Protein AF-A0A7R7AHN6-F1 (afdb_monomer_lite)

Secondary structure (DSSP, 8-state):
-HHHHHHHHHHHHHHHHHHHHHHHHH-GGGHHHHHHHHHHHHHHHHHHHHH------HHHHHHHHHHHHHHHHHHHHHHHHHHHH--

InterPro domains:
  IPR007572 Uncharacterised protein family Ycf20 [PF04483] (32-87)
  IPR007572 Uncharacterised protein family Ycf20 [PTHR33787] (5-87)

Sequence (87 aa):
MTIFIRITSLLSGYFLAVTLASVLTRNEQWILLIISSLVAFLESTGNIYYSSNLDTSMKRVKIFLSLNYLKIGVLYGLFMDAFKLGS

Structure (mmCIF, N/CA/C/O backbone):
data_AF-A0A7R7AHN6-F1
#
_entry.id   AF-A0A7R7AHN6-F1
#
loop_
_atom_site.group_PDB
_atom_site.id
_atom_site.type_symbol
_atom_site.label_atom_id
_atom_site.label_alt_id
_atom_site.label_comp_id
_atom_site.label_asym_id
_atom_site.label_entity_id
_atom_site.label_seq_id
_atom_site.pdbx_PDB_ins_code
_atom_site.Cartn_x
_atom_site.Cartn_y
_atom_site.Cartn_z
_atom_site.occupancy
_atom_site.B_iso_or_equiv
_atom_site.auth_seq_id
_atom_site.auth_comp_id
_atom_site.auth_asym_id
_atom_site.auth_atom_id
_atom_site.pdbx_PDB_model_num
ATOM 1 N N . MET A 1 1 ? -0.631 2.689 21.288 1.00 64.00 1 MET A N 1
ATOM 2 C CA . MET A 1 1 ? -0.434 1.404 20.571 1.00 64.00 1 MET A CA 1
ATOM 3 C C . MET A 1 1 ? -1.080 1.388 19.179 1.00 64.00 1 MET A C 1
ATOM 5 O O . MET A 1 1 ? -0.416 1.027 18.219 1.00 64.00 1 MET A O 1
ATOM 9 N N . THR A 1 2 ? -2.328 1.844 19.011 1.00 79.38 2 THR A N 1
ATOM 10 C CA . THR A 1 2 ? -3.011 1.912 17.697 1.00 79.38 2 THR A CA 1
ATOM 11 C C . THR A 1 2 ? -2.392 2.901 16.705 1.00 79.38 2 THR A C 1
ATOM 13 O O . THR A 1 2 ? -2.346 2.594 15.520 1.00 79.38 2 THR A O 1
ATOM 16 N N . ILE A 1 3 ? -1.884 4.056 17.159 1.00 85.56 3 ILE A N 1
ATOM 17 C CA . ILE A 1 3 ? -1.226 5.032 16.268 1.00 85.56 3 ILE A CA 1
ATOM 18 C C . ILE A 1 3 ? 0.063 4.464 15.657 1.00 85.56 3 ILE A C 1
ATOM 20 O O . ILE A 1 3 ? 0.316 4.638 14.471 1.00 85.56 3 ILE A O 1
ATOM 24 N N . PHE A 1 4 ? 0.819 3.698 16.448 1.00 91.25 4 PHE A N 1
ATOM 25 C CA . PHE A 1 4 ? 2.057 3.056 16.019 1.00 91.25 4 PHE A CA 1
ATOM 26 C C . PHE A 1 4 ? 1.799 2.046 14.896 1.00 91.25 4 PHE A C 1
ATOM 28 O O . PHE A 1 4 ? 2.482 2.080 13.879 1.00 91.25 4 PHE A O 1
ATOM 35 N N . ILE A 1 5 ? 0.750 1.220 15.018 1.00 87.94 5 ILE A N 1
ATOM 36 C CA . ILE A 1 5 ? 0.323 0.296 13.951 1.00 87.94 5 ILE A CA 1
ATOM 37 C C . ILE A 1 5 ? -0.015 1.045 12.654 1.00 87.94 5 ILE A C 1
ATOM 39 O O . ILE A 1 5 ? 0.328 0.588 11.568 1.00 87.94 5 ILE A O 1
ATOM 43 N N . ARG A 1 6 ? -0.679 2.204 12.746 1.00 90.00 6 ARG A N 1
ATOM 44 C CA . ARG A 1 6 ? -1.080 2.984 11.565 1.00 90.00 6 ARG A CA 1
ATOM 45 C C . ARG A 1 6 ? 0.131 3.591 10.865 1.00 90.00 6 ARG A C 1
ATOM 47 O O . ARG A 1 6 ? 0.256 3.466 9.653 1.00 90.00 6 ARG A O 1
ATOM 54 N N . ILE A 1 7 ? 1.031 4.196 11.639 1.00 92.12 7 ILE A N 1
ATOM 55 C CA . ILE A 1 7 ? 2.262 4.811 11.134 1.00 92.12 7 ILE A CA 1
ATOM 56 C C . ILE A 1 7 ? 3.172 3.745 10.516 1.00 92.12 7 ILE A C 1
ATOM 58 O O . ILE A 1 7 ? 3.621 3.912 9.390 1.00 92.12 7 ILE A O 1
ATOM 62 N N . THR A 1 8 ? 3.384 2.613 11.190 1.00 92.81 8 THR A N 1
ATOM 63 C CA . THR A 1 8 ? 4.184 1.503 10.641 1.00 92.81 8 THR A CA 1
ATOM 64 C C . THR A 1 8 ? 3.572 0.908 9.371 1.00 92.81 8 THR A C 1
ATOM 66 O O . THR A 1 8 ? 4.306 0.666 8.417 1.00 92.81 8 THR A O 1
ATOM 69 N N . SER A 1 9 ? 2.243 0.757 9.302 1.00 91.31 9 SER A N 1
ATOM 70 C CA . SER A 1 9 ? 1.552 0.328 8.071 1.00 91.31 9 SER A CA 1
ATOM 71 C C . SER A 1 9 ? 1.776 1.318 6.923 1.00 91.31 9 SER A C 1
ATOM 73 O O . SER A 1 9 ? 2.052 0.90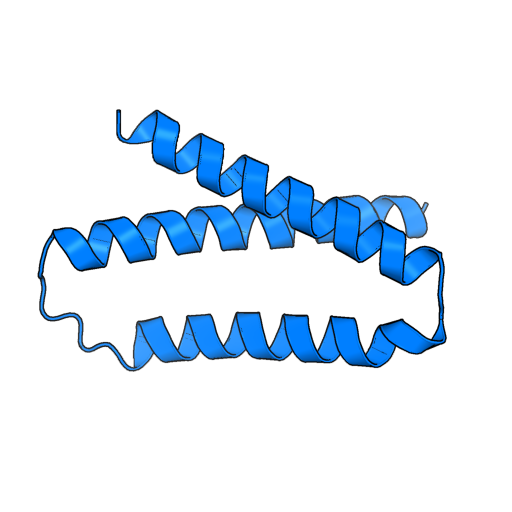7 5.799 1.00 91.31 9 SER A O 1
ATOM 75 N N . LEU A 1 10 ? 1.701 2.622 7.210 1.00 93.69 10 LEU A N 1
ATOM 76 C CA . LEU A 1 10 ? 1.915 3.680 6.223 1.00 93.69 10 LEU A CA 1
ATOM 77 C C . LEU A 1 10 ? 3.361 3.702 5.717 1.00 93.69 10 LEU A C 1
ATOM 79 O O . LEU A 1 10 ? 3.576 3.694 4.506 1.00 93.69 10 LEU A O 1
ATOM 83 N N . LEU A 1 11 ? 4.351 3.689 6.618 1.00 94.44 11 LEU A N 1
ATOM 84 C CA . LEU A 1 11 ? 5.767 3.670 6.232 1.00 94.44 11 LEU A CA 1
ATOM 85 C C . LEU A 1 11 ? 6.123 2.400 5.455 1.00 94.44 11 LEU A C 1
ATOM 87 O O . LEU A 1 11 ? 6.877 2.471 4.489 1.00 94.44 11 LEU A O 1
ATOM 91 N N . SER A 1 12 ? 5.561 1.252 5.840 1.00 93.19 12 SER A N 1
ATOM 92 C CA . SER A 1 12 ? 5.737 0.002 5.101 1.00 93.19 12 SER A CA 1
ATOM 93 C C . SER A 1 12 ? 5.181 0.106 3.677 1.00 93.19 12 SER A C 1
ATOM 95 O O . SER A 1 12 ? 5.867 -0.277 2.731 1.00 93.19 12 SER A O 1
ATOM 97 N N . GLY A 1 13 ? 3.992 0.694 3.504 1.00 93.31 13 GLY A N 1
ATOM 98 C CA . GLY A 1 13 ? 3.425 0.959 2.180 1.00 93.31 13 GLY A CA 1
ATOM 99 C C . GLY A 1 13 ? 4.294 1.895 1.335 1.00 93.31 13 GLY A C 1
ATOM 100 O O . GLY A 1 13 ? 4.549 1.615 0.166 1.00 93.31 13 GLY A O 1
ATOM 101 N N . TYR A 1 14 ? 4.811 2.972 1.932 1.00 94.25 14 TYR A N 1
ATOM 102 C CA . TYR A 1 14 ? 5.723 3.893 1.248 1.00 94.25 14 TYR A CA 1
ATOM 103 C C . TYR A 1 14 ? 7.025 3.204 0.813 1.00 94.25 14 TYR A C 1
ATOM 105 O O . TYR A 1 14 ? 7.467 3.373 -0.321 1.00 94.25 14 TYR A O 1
ATOM 113 N N . PHE A 1 15 ? 7.614 2.380 1.681 1.00 94.56 15 PHE A N 1
ATOM 114 C CA . PHE A 1 15 ? 8.811 1.608 1.351 1.00 94.56 15 PHE A CA 1
ATOM 115 C C . PHE A 1 15 ? 8.573 0.676 0.155 1.00 94.56 15 PHE A C 1
ATOM 117 O O . PHE A 1 15 ? 9.370 0.671 -0.782 1.00 94.56 15 PHE A O 1
ATOM 124 N N . LEU A 1 16 ? 7.445 -0.046 0.137 1.00 92.69 16 LEU A N 1
ATOM 125 C CA . LEU A 1 16 ? 7.066 -0.892 -0.998 1.00 92.69 16 LEU A CA 1
ATOM 126 C C . LEU A 1 16 ? 6.976 -0.085 -2.297 1.00 92.69 16 LEU A C 1
ATOM 128 O O . LEU A 1 16 ? 7.560 -0.490 -3.298 1.00 92.69 16 LEU A O 1
ATOM 132 N N . ALA A 1 17 ? 6.324 1.079 -2.279 1.00 92.31 17 ALA A N 1
ATOM 133 C CA . ALA A 1 17 ? 6.235 1.939 -3.456 1.00 92.31 17 ALA A CA 1
ATOM 134 C C . ALA A 1 17 ? 7.607 2.362 -3.996 1.00 92.31 17 ALA A C 1
ATOM 136 O O . ALA A 1 17 ? 7.846 2.241 -5.193 1.00 92.31 17 ALA A O 1
ATOM 137 N N . VAL A 1 18 ? 8.527 2.784 -3.124 1.00 91.88 18 VAL A N 1
ATOM 138 C CA . VAL A 1 18 ? 9.889 3.175 -3.528 1.00 91.88 18 VAL A CA 1
ATOM 139 C C . VAL A 1 18 ? 10.655 1.992 -4.129 1.00 91.88 18 VAL A C 1
ATOM 141 O O . VAL A 1 18 ? 11.355 2.148 -5.132 1.00 91.88 18 VAL A O 1
ATOM 144 N N . THR A 1 19 ? 10.508 0.790 -3.563 1.00 90.62 19 THR A N 1
ATOM 145 C CA . THR A 1 19 ? 11.141 -0.412 -4.130 1.00 90.62 19 THR A CA 1
ATOM 146 C C . THR A 1 19 ? 10.547 -0.798 -5.484 1.00 90.62 19 THR A C 1
ATOM 148 O O . THR A 1 19 ? 11.303 -1.096 -6.404 1.00 90.62 19 THR A O 1
ATOM 151 N N . LEU A 1 20 ? 9.220 -0.729 -5.646 1.00 89.44 20 LEU A N 1
ATOM 152 C CA . LEU A 1 20 ? 8.546 -1.006 -6.918 1.00 89.44 20 LEU A CA 1
ATOM 153 C C . LEU A 1 20 ? 8.970 -0.009 -7.996 1.00 89.44 20 LEU A C 1
ATOM 155 O O . LEU A 1 20 ? 9.345 -0.424 -9.088 1.00 89.44 20 LEU A O 1
ATOM 159 N N . ALA A 1 21 ? 8.991 1.282 -7.668 1.00 87.75 21 ALA A N 1
ATOM 160 C CA . ALA A 1 21 ? 9.505 2.335 -8.536 1.00 87.75 21 ALA A CA 1
ATOM 161 C C . ALA A 1 21 ? 10.957 2.077 -8.970 1.00 87.75 21 ALA A C 1
ATOM 163 O O . ALA A 1 21 ? 11.284 2.153 -10.150 1.00 87.75 21 ALA A O 1
ATOM 164 N N . SER A 1 22 ? 11.818 1.667 -8.036 1.00 87.75 22 SER A N 1
ATOM 165 C CA . SER A 1 22 ? 13.215 1.335 -8.346 1.00 87.75 22 SER A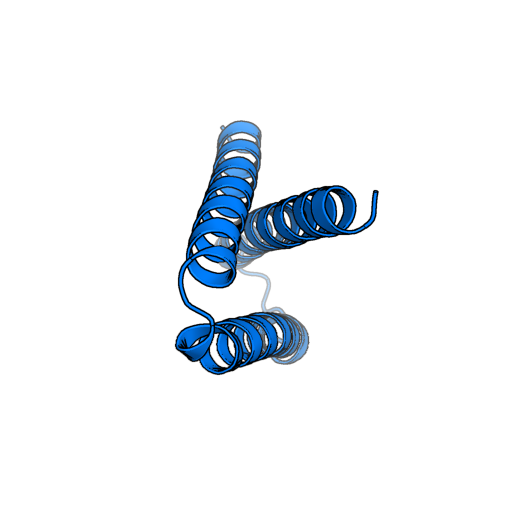 CA 1
ATOM 166 C C . SER A 1 22 ? 13.340 0.146 -9.308 1.00 87.75 22 SER A C 1
ATOM 168 O O . SER A 1 22 ? 14.235 0.127 -10.151 1.00 87.75 22 SER A O 1
ATOM 170 N N . VAL A 1 23 ? 12.453 -0.851 -9.205 1.00 86.75 23 VAL A N 1
ATOM 171 C CA . VAL A 1 23 ? 12.423 -1.999 -10.127 1.00 86.75 23 VAL A CA 1
ATOM 172 C C . VAL A 1 23 ? 11.894 -1.589 -11.504 1.00 86.75 23 VAL A C 1
ATOM 174 O O . VAL A 1 23 ? 12.476 -2.001 -12.508 1.00 86.75 23 VAL A O 1
ATOM 177 N N . LEU A 1 24 ? 10.850 -0.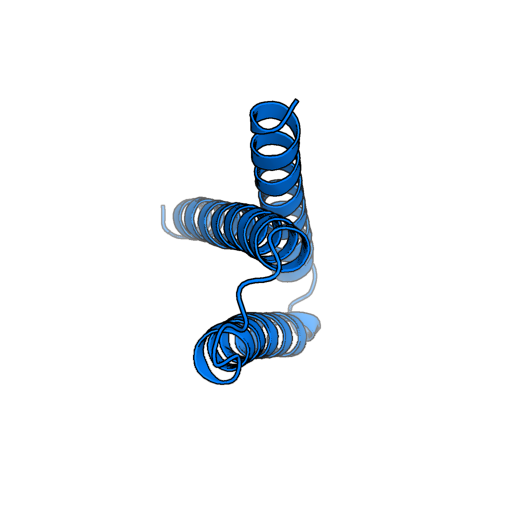753 -11.555 1.00 85.44 24 LEU A N 1
ATOM 178 C CA . LEU A 1 24 ? 10.280 -0.209 -12.794 1.00 85.44 24 LEU A CA 1
ATOM 179 C C . LEU A 1 24 ? 11.326 0.559 -13.609 1.00 85.44 24 LEU A C 1
ATOM 181 O O . LEU A 1 24 ? 11.478 0.309 -14.800 1.00 85.44 24 LEU A O 1
ATOM 185 N N . THR A 1 25 ? 12.083 1.440 -12.953 1.00 80.50 25 THR A N 1
ATOM 186 C CA . THR A 1 25 ? 13.110 2.269 -13.601 1.00 80.50 25 THR A CA 1
ATOM 187 C C . THR A 1 25 ? 14.319 1.455 -14.065 1.00 80.50 25 THR A C 1
ATOM 189 O O . THR A 1 25 ? 15.008 1.848 -15.002 1.00 80.50 25 THR A O 1
ATOM 192 N N . ARG A 1 26 ? 14.605 0.315 -13.423 1.00 79.19 26 ARG A N 1
ATOM 193 C CA . ARG A 1 26 ? 15.792 -0.493 -13.733 1.00 79.19 26 ARG A CA 1
ATOM 194 C C . ARG A 1 26 ? 15.581 -1.463 -14.894 1.00 79.19 26 ARG A C 1
ATOM 196 O O . ARG A 1 26 ? 16.531 -1.703 -15.631 1.00 79.19 26 ARG A O 1
ATOM 203 N N . ASN A 1 27 ? 14.382 -2.032 -15.047 1.00 80.62 27 ASN A N 1
ATOM 204 C CA . ASN A 1 27 ? 14.122 -3.068 -16.045 1.00 80.62 27 ASN A CA 1
ATOM 205 C C . ASN A 1 27 ? 12.776 -2.853 -16.765 1.00 80.62 27 ASN A C 1
ATOM 207 O O . ASN A 1 27 ? 11.721 -3.221 -16.241 1.00 80.62 27 ASN A O 1
ATOM 211 N N . GLU A 1 28 ? 12.817 -2.383 -18.015 1.00 74.12 28 GLU A N 1
ATOM 212 C CA . GLU A 1 28 ? 11.614 -2.089 -18.818 1.00 74.12 28 GLU A CA 1
ATOM 213 C C . GLU A 1 28 ? 10.674 -3.296 -19.015 1.00 74.12 28 GLU A C 1
ATOM 215 O O . GLU A 1 28 ? 9.457 -3.144 -19.105 1.00 74.12 28 GLU A O 1
ATOM 220 N N . GLN A 1 29 ? 11.205 -4.523 -19.006 1.00 84.19 29 GLN A N 1
ATOM 221 C CA . GLN A 1 29 ? 10.421 -5.749 -19.220 1.00 84.19 29 GLN A CA 1
ATOM 222 C C . GLN A 1 29 ? 9.420 -6.053 -18.092 1.00 84.19 29 GLN A C 1
ATOM 224 O O . GLN A 1 29 ? 8.406 -6.707 -18.323 1.00 84.19 29 GLN A O 1
ATOM 229 N N . TRP A 1 30 ? 9.677 -5.581 -16.869 1.00 84.12 30 TRP A N 1
ATOM 230 C CA . TRP A 1 30 ? 8.836 -5.889 -15.703 1.00 84.12 30 TRP A CA 1
ATOM 231 C C . TRP A 1 30 ? 7.717 -4.869 -15.485 1.00 84.12 30 TRP A C 1
ATOM 233 O O . TRP A 1 30 ? 6.871 -5.068 -14.611 1.00 84.12 30 TRP A O 1
ATOM 243 N N . ILE A 1 31 ? 7.675 -3.808 -16.298 1.00 85.81 31 ILE A N 1
ATOM 244 C CA . ILE A 1 31 ? 6.696 -2.724 -16.178 1.00 85.81 31 ILE A CA 1
ATOM 245 C C . ILE A 1 31 ? 5.267 -3.264 -16.253 1.00 85.81 31 ILE A C 1
ATOM 247 O O . ILE A 1 31 ? 4.450 -2.972 -15.379 1.00 85.81 31 ILE A O 1
ATOM 251 N N . LEU A 1 32 ? 4.975 -4.112 -17.243 1.00 88.75 32 LEU A N 1
ATOM 252 C CA . LEU A 1 32 ? 3.624 -4.632 -17.456 1.00 88.75 32 LEU A CA 1
ATOM 253 C C . LEU A 1 32 ? 3.147 -5.501 -16.281 1.00 88.75 32 LEU A C 1
ATOM 255 O O . LEU A 1 32 ? 2.017 -5.335 -15.826 1.00 88.75 32 LEU A O 1
ATOM 259 N N . LEU A 1 33 ? 4.026 -6.351 -15.736 1.00 89.94 33 LEU A N 1
ATOM 260 C CA . LEU A 1 33 ? 3.732 -7.201 -14.575 1.00 89.94 33 LEU A CA 1
ATOM 261 C C . LEU A 1 33 ? 3.466 -6.384 -13.306 1.00 89.94 33 LEU A C 1
ATOM 263 O O . LEU A 1 33 ? 2.530 -6.677 -12.558 1.00 89.94 33 LEU A O 1
ATOM 267 N N . ILE A 1 34 ? 4.276 -5.355 -13.056 1.00 87.19 34 ILE A N 1
ATOM 268 C CA . ILE A 1 34 ? 4.142 -4.515 -11.862 1.00 87.19 34 ILE A CA 1
ATOM 269 C C . ILE A 1 34 ? 2.859 -3.686 -11.938 1.00 87.19 34 ILE A C 1
ATOM 271 O O . ILE A 1 34 ? 2.105 -3.655 -10.966 1.00 87.19 34 ILE A O 1
ATOM 275 N N . ILE A 1 35 ? 2.562 -3.074 -13.089 1.00 88.31 35 ILE A N 1
ATOM 276 C CA . ILE A 1 35 ? 1.332 -2.294 -13.279 1.00 88.31 35 ILE A CA 1
ATOM 277 C C . ILE A 1 35 ? 0.100 -3.194 -13.143 1.00 88.31 35 ILE A C 1
ATOM 279 O O . ILE A 1 35 ? -0.822 -2.843 -12.405 1.00 88.31 35 ILE A O 1
ATOM 283 N N . SER A 1 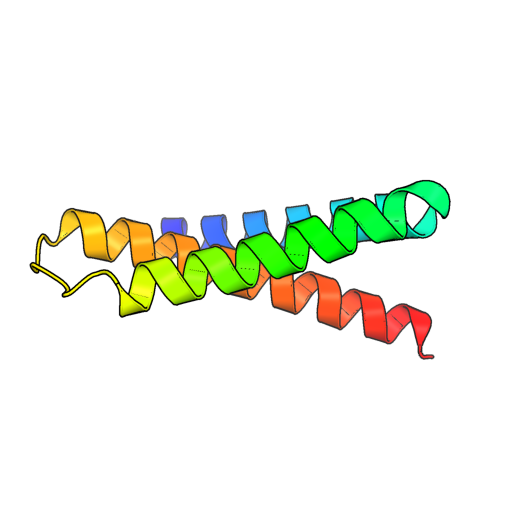36 ? 0.089 -4.378 -13.769 1.00 91.38 36 SER A N 1
ATOM 284 C CA . SER A 1 36 ? -1.037 -5.310 -13.637 1.00 91.38 36 SER A CA 1
ATOM 285 C C . SER A 1 36 ? -1.221 -5.789 -12.198 1.00 91.38 36 SER A C 1
ATOM 287 O O . SER A 1 36 ? -2.347 -5.846 -11.707 1.00 91.38 36 SER A O 1
ATOM 289 N N . SER A 1 37 ? -0.124 -6.084 -11.489 1.00 89.44 37 SER A N 1
ATOM 290 C CA . SER A 1 37 ? -0.178 -6.484 -10.080 1.00 89.44 37 SER A CA 1
ATOM 291 C C . SER A 1 37 ? -0.695 -5.353 -9.190 1.00 89.44 37 SER A C 1
ATOM 293 O O . SER A 1 37 ? -1.433 -5.615 -8.241 1.00 89.44 37 SER A O 1
ATOM 295 N N . LEU A 1 38 ? -0.323 -4.103 -9.480 1.00 90.06 38 LEU A N 1
ATOM 296 C CA . LEU A 1 38 ? -0.784 -2.939 -8.731 1.00 90.06 38 LEU A CA 1
ATOM 297 C C . LEU A 1 38 ? -2.289 -2.726 -8.924 1.00 90.06 38 LEU A C 1
ATOM 299 O O . LEU A 1 38 ? -3.014 -2.563 -7.944 1.00 90.06 38 LEU A O 1
ATOM 303 N N . VAL A 1 39 ? -2.767 -2.779 -10.171 1.00 91.19 39 VAL A N 1
ATOM 304 C CA . VAL A 1 39 ? -4.195 -2.660 -10.502 1.00 91.19 39 VAL A CA 1
ATOM 305 C C . VAL A 1 39 ? -4.994 -3.783 -9.842 1.00 91.19 39 VAL A C 1
ATOM 307 O O . VAL A 1 39 ? -5.959 -3.496 -9.135 1.00 91.19 39 VAL A O 1
ATOM 310 N N . ALA A 1 40 ? -4.540 -5.035 -9.960 1.00 91.81 40 ALA A N 1
ATOM 311 C CA . ALA A 1 40 ? -5.182 -6.181 -9.317 1.00 91.81 40 ALA A CA 1
ATOM 312 C C . ALA A 1 40 ? -5.258 -6.021 -7.789 1.00 91.81 40 ALA A C 1
ATOM 314 O O . ALA A 1 40 ? -6.279 -6.336 -7.179 1.00 91.81 40 ALA A O 1
ATOM 315 N N . PHE A 1 41 ? -4.217 -5.477 -7.151 1.00 87.94 41 PHE A N 1
ATOM 316 C CA . PHE A 1 41 ? -4.230 -5.187 -5.717 1.00 87.94 41 PHE A CA 1
ATOM 317 C C . PHE A 1 41 ? -5.226 -4.071 -5.348 1.00 87.94 41 PHE A C 1
ATOM 319 O O . PHE A 1 41 ? -5.972 -4.185 -4.366 1.00 87.94 41 PHE A O 1
ATOM 326 N N . LEU A 1 42 ? -5.279 -2.986 -6.129 1.00 87.06 42 LEU A N 1
ATOM 327 C CA . LEU A 1 42 ? -6.213 -1.877 -5.904 1.00 87.06 42 LEU A CA 1
ATOM 328 C C . LEU A 1 42 ? -7.676 -2.314 -6.065 1.00 87.06 42 LEU A C 1
ATOM 330 O O . LEU A 1 42 ? -8.517 -1.916 -5.253 1.00 87.06 42 LEU A O 1
ATOM 334 N N . GLU A 1 43 ? -7.959 -3.146 -7.064 1.00 89.69 43 GLU A N 1
ATOM 335 C CA . GLU A 1 43 ? -9.290 -3.681 -7.346 1.00 89.69 43 GLU A CA 1
ATOM 336 C C . GLU A 1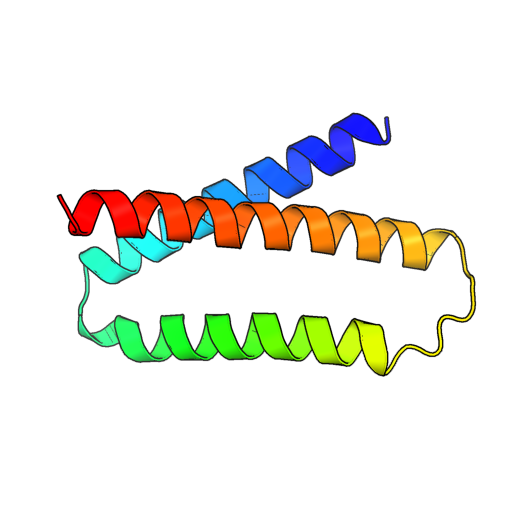 43 ? -9.695 -4.757 -6.335 1.00 89.69 43 GLU A C 1
ATOM 338 O O . GLU A 1 43 ? -10.779 -4.680 -5.758 1.00 89.69 43 GLU A O 1
ATOM 343 N N . SER A 1 44 ? -8.791 -5.689 -6.008 1.00 84.62 44 SER A N 1
ATOM 344 C CA . SER A 1 44 ? -9.019 -6.702 -4.972 1.00 84.62 44 SER A CA 1
ATOM 345 C C . SER A 1 44 ? -9.339 -6.056 -3.630 1.00 84.62 44 SER A C 1
ATOM 347 O O . SER A 1 44 ? -10.259 -6.493 -2.946 1.00 84.62 44 SER A O 1
ATOM 349 N N . THR A 1 45 ? -8.611 -5.010 -3.231 1.00 80.50 45 THR A N 1
ATOM 350 C CA . THR A 1 45 ? -8.926 -4.302 -1.982 1.00 80.50 45 THR A CA 1
ATOM 351 C C . THR A 1 45 ? -10.300 -3.640 -2.050 1.00 80.50 45 THR A C 1
ATOM 353 O O . THR A 1 45 ? -11.057 -3.764 -1.094 1.00 80.50 45 THR A O 1
ATOM 356 N N . GLY A 1 46 ? -10.666 -3.007 -3.171 1.00 79.88 46 GLY A N 1
ATOM 357 C CA . GLY A 1 46 ? -12.004 -2.440 -3.371 1.00 79.88 46 GLY A CA 1
ATOM 358 C C . GLY A 1 46 ? -13.114 -3.487 -3.256 1.00 79.88 46 GLY A C 1
ATOM 359 O O . GLY A 1 46 ? -14.057 -3.300 -2.488 1.00 79.88 46 GLY A O 1
ATOM 360 N N . ASN A 1 47 ? -12.958 -4.621 -3.941 1.00 83.69 47 ASN A N 1
ATOM 361 C CA . ASN A 1 47 ? -13.920 -5.715 -3.891 1.00 83.69 47 ASN A CA 1
ATOM 362 C C . ASN A 1 47 ? -14.045 -6.298 -2.478 1.00 83.69 47 ASN A C 1
ATOM 364 O O . ASN A 1 47 ? -15.149 -6.560 -2.021 1.00 83.69 47 ASN A O 1
ATOM 368 N N . ILE A 1 48 ? -12.943 -6.432 -1.734 1.00 78.94 48 ILE A N 1
ATOM 369 C CA . ILE A 1 48 ? -12.993 -6.920 -0.350 1.00 78.94 48 ILE A CA 1
ATOM 370 C C . ILE A 1 48 ? -13.806 -5.973 0.551 1.00 78.94 48 ILE A C 1
ATOM 372 O O . ILE A 1 48 ? -14.587 -6.460 1.365 1.00 78.94 48 ILE A O 1
ATOM 376 N N . TYR A 1 49 ? -13.677 -4.647 0.398 1.00 73.62 49 TYR A N 1
ATOM 377 C CA . TYR A 1 49 ? -14.478 -3.689 1.175 1.00 73.62 49 TYR A CA 1
ATOM 378 C C . TYR A 1 49 ? -15.970 -3.778 0.850 1.00 73.62 49 TYR A C 1
ATOM 380 O O . TYR A 1 49 ? -16.783 -3.818 1.770 1.00 73.62 49 TYR A O 1
ATOM 388 N N . TYR A 1 50 ? -16.321 -3.819 -0.437 1.00 72.31 50 TYR A N 1
ATOM 389 C CA . TYR A 1 50 ? -17.720 -3.830 -0.876 1.00 72.31 50 TYR A CA 1
ATOM 390 C C . TYR A 1 50 ? -18.399 -5.196 -0.716 1.00 72.31 50 TYR A C 1
ATOM 392 O O . TYR A 1 50 ? -19.564 -5.257 -0.338 1.00 72.31 50 TYR A O 1
ATOM 400 N N . SER A 1 51 ? -17.685 -6.296 -0.962 1.00 70.12 51 SER A N 1
ATOM 401 C CA . SER A 1 51 ? -18.204 -7.658 -0.799 1.00 70.12 51 SER A CA 1
ATOM 402 C C . SER A 1 51 ? -18.344 -8.051 0.669 1.00 70.12 51 SER A C 1
ATOM 404 O O . SER A 1 51 ? -19.140 -8.935 0.991 1.00 70.12 51 SER A O 1
ATOM 406 N N . SER A 1 52 ? -17.585 -7.423 1.572 1.00 64.38 52 SER A N 1
ATOM 407 C CA . SER A 1 52 ? -17.821 -7.576 2.999 1.00 64.38 52 SER A CA 1
ATOM 408 C C . SER A 1 52 ? -19.038 -6.736 3.396 1.00 64.38 52 SER A C 1
ATOM 410 O O . SER A 1 52 ? -18.911 -5.568 3.745 1.00 64.38 52 SER A O 1
ATOM 412 N N . ASN A 1 53 ? -20.235 -7.328 3.376 1.00 57.22 53 ASN A N 1
ATOM 413 C CA . ASN A 1 53 ? -21.310 -6.875 4.261 1.00 57.22 53 ASN A CA 1
ATOM 414 C C . ASN A 1 53 ? -20.747 -6.992 5.683 1.00 57.22 53 ASN A C 1
ATOM 416 O O . ASN A 1 53 ? -20.604 -8.098 6.200 1.00 57.22 53 ASN A O 1
ATOM 420 N N . LEU A 1 54 ? -20.262 -5.875 6.228 1.00 58.78 54 LEU A N 1
ATOM 421 C CA . LEU A 1 54 ? -19.412 -5.807 7.416 1.00 58.78 54 LEU A CA 1
ATOM 422 C C . LEU A 1 54 ? -20.152 -6.312 8.662 1.00 58.78 54 LEU A C 1
ATOM 424 O O . LEU A 1 54 ? -20.614 -5.525 9.482 1.00 58.78 54 LEU A O 1
ATOM 428 N N . ASP A 1 55 ? -20.182 -7.630 8.854 1.00 55.47 55 ASP A N 1
ATOM 429 C CA . ASP A 1 55 ? -20.440 -8.235 10.154 1.00 55.47 55 ASP A CA 1
ATOM 430 C C . ASP A 1 55 ? -19.339 -7.770 11.110 1.00 55.47 55 ASP A C 1
ATOM 432 O O . ASP A 1 55 ? -18.157 -8.127 10.986 1.00 55.47 55 ASP A O 1
ATOM 436 N N . THR A 1 56 ? -19.762 -6.915 12.038 1.00 58.53 56 THR A N 1
ATOM 437 C CA . THR A 1 56 ? -19.012 -5.966 12.866 1.00 58.53 56 THR A CA 1
ATOM 438 C C . THR A 1 56 ? -18.099 -6.619 13.906 1.00 58.53 56 THR A C 1
ATOM 440 O O . THR A 1 56 ? -18.126 -6.276 15.089 1.00 58.53 56 THR A O 1
ATOM 443 N N . SER A 1 57 ? -17.244 -7.562 13.515 1.00 61.22 57 SER A N 1
ATOM 444 C CA . SER A 1 57 ? -16.211 -8.053 14.421 1.00 61.22 57 SER A CA 1
ATOM 445 C C . SER A 1 57 ? -15.083 -7.017 14.515 1.00 61.22 57 SER A C 1
ATOM 447 O O . SER A 1 57 ? -14.332 -6.774 13.568 1.00 61.22 57 SER A O 1
ATOM 449 N N . MET A 1 58 ? -14.938 -6.393 15.691 1.00 62.53 58 MET A N 1
ATOM 450 C CA . MET A 1 58 ? -13.949 -5.335 15.975 1.00 62.53 58 MET A CA 1
ATOM 451 C C . MET A 1 58 ? -12.506 -5.683 15.555 1.00 62.53 58 MET A C 1
ATOM 453 O O . MET A 1 58 ? -11.706 -4.784 15.286 1.00 62.53 58 MET A O 1
ATOM 457 N N . LYS A 1 59 ? -12.143 -6.974 15.496 1.00 66.75 59 LYS A N 1
ATOM 458 C CA . LYS A 1 59 ? -10.820 -7.428 15.034 1.00 66.75 59 LYS A CA 1
ATOM 459 C C . LYS A 1 59 ? -10.638 -7.286 13.517 1.00 66.75 59 LYS A C 1
ATOM 461 O O . LYS A 1 59 ? -9.590 -6.797 13.102 1.00 66.75 59 LYS A O 1
ATOM 466 N N . ARG A 1 60 ? -11.644 -7.639 12.702 1.00 71.00 60 ARG A N 1
ATOM 467 C CA . ARG A 1 60 ? -11.581 -7.476 11.237 1.00 71.00 60 ARG A CA 1
ATOM 468 C C . ARG A 1 60 ? -11.467 -6.004 10.859 1.00 71.00 60 ARG A C 1
ATOM 470 O O . ARG A 1 60 ? -10.604 -5.649 10.063 1.00 71.00 60 ARG A O 1
ATOM 477 N N . VAL A 1 61 ? -12.227 -5.137 11.529 1.00 74.31 61 VAL A N 1
ATOM 478 C CA . VAL A 1 61 ? -12.178 -3.679 11.315 1.00 74.31 61 VAL A CA 1
ATOM 479 C C . VAL A 1 61 ? -10.767 -3.111 11.527 1.00 74.31 61 VAL A C 1
ATOM 481 O O . VAL A 1 61 ? -10.319 -2.279 10.742 1.00 74.31 61 VAL A O 1
ATOM 484 N N . LYS A 1 62 ? -10.020 -3.577 12.540 1.00 76.94 62 LYS A N 1
ATOM 485 C CA . LYS A 1 62 ? -8.640 -3.111 12.789 1.00 76.94 62 LYS A CA 1
ATOM 486 C C . LYS A 1 62 ? -7.658 -3.527 11.690 1.00 76.94 62 LYS A C 1
ATOM 488 O O . LYS A 1 62 ? -6.809 -2.720 11.318 1.00 76.94 62 LYS A O 1
ATOM 493 N N . ILE A 1 63 ? -7.774 -4.753 11.181 1.00 79.06 63 ILE A N 1
ATOM 494 C CA . ILE A 1 63 ? -6.927 -5.264 10.090 1.00 79.06 63 ILE A CA 1
ATOM 495 C C . ILE A 1 63 ? -7.226 -4.514 8.795 1.00 79.06 63 ILE A C 1
ATOM 497 O O . ILE A 1 63 ? -6.304 -4.015 8.157 1.00 79.06 63 ILE A O 1
ATOM 501 N N . PHE A 1 64 ? -8.506 -4.331 8.466 1.00 81.94 64 PHE A N 1
ATOM 502 C CA . PHE A 1 64 ? -8.908 -3.514 7.324 1.00 81.94 64 PHE A CA 1
ATOM 503 C C . PHE A 1 64 ? -8.386 -2.085 7.437 1.00 81.94 64 PHE A C 1
ATOM 505 O O . PHE A 1 64 ? -7.852 -1.537 6.480 1.00 81.94 64 PHE A O 1
ATOM 512 N N . LEU A 1 65 ? -8.464 -1.473 8.617 1.00 82.62 65 LEU A N 1
ATOM 513 C CA . LEU A 1 65 ? -7.934 -0.129 8.796 1.00 82.62 65 LEU A CA 1
ATOM 514 C C . LEU A 1 65 ? -6.415 -0.068 8.544 1.00 82.62 65 LEU A C 1
ATOM 516 O O . LEU A 1 65 ? -5.946 0.863 7.899 1.00 82.62 65 LEU A O 1
ATOM 520 N N . SER A 1 66 ? -5.648 -1.054 9.018 1.00 85.25 66 SER A N 1
ATOM 521 C CA . SER A 1 66 ? -4.200 -1.147 8.771 1.00 85.25 66 SER A CA 1
ATOM 522 C C . SER A 1 66 ? -3.875 -1.337 7.283 1.00 85.25 66 SER A C 1
ATOM 524 O O . SER A 1 66 ? -3.008 -0.633 6.765 1.00 85.25 66 SER A O 1
ATOM 526 N N . LEU A 1 67 ? -4.630 -2.184 6.573 1.00 85.50 67 LEU A N 1
ATOM 527 C CA . LEU A 1 67 ? -4.504 -2.357 5.121 1.00 85.50 67 LEU A CA 1
ATOM 528 C C . LEU A 1 67 ? -4.791 -1.058 4.356 1.00 85.50 67 LEU A C 1
ATOM 530 O O . LEU A 1 67 ? -4.079 -0.746 3.404 1.00 85.50 67 LEU A O 1
ATOM 534 N N . ASN A 1 68 ? -5.762 -0.257 4.803 1.00 88.25 68 ASN A N 1
ATOM 535 C CA . ASN A 1 68 ? -6.014 1.065 4.226 1.00 88.25 68 ASN A CA 1
ATOM 536 C C . ASN A 1 68 ? -4.824 2.013 4.397 1.00 88.25 68 ASN A C 1
ATOM 538 O O . ASN A 1 68 ? -4.440 2.680 3.441 1.00 88.25 68 ASN A O 1
ATOM 542 N N . TYR A 1 69 ? -4.204 2.060 5.580 1.00 90.69 69 TYR A N 1
ATOM 543 C CA . TYR A 1 69 ? -3.004 2.880 5.787 1.00 90.69 69 TYR A CA 1
ATOM 544 C C . TYR A 1 69 ? -1.829 2.423 4.915 1.00 90.69 69 TYR A C 1
ATOM 546 O O . TYR A 1 69 ? -1.108 3.266 4.384 1.00 90.69 69 TYR A O 1
ATOM 554 N N . LEU A 1 70 ? -1.669 1.112 4.715 1.00 90.69 70 LEU A N 1
ATOM 555 C CA . LEU A 1 70 ? -0.675 0.564 3.791 1.00 90.69 70 LEU A CA 1
ATOM 556 C C . LEU A 1 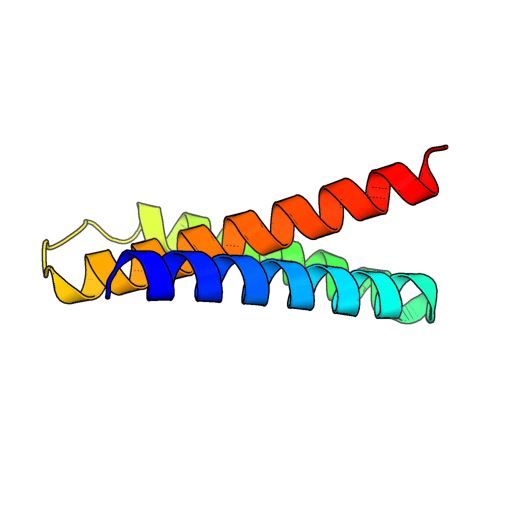70 ? -0.972 0.997 2.349 1.00 90.69 70 LEU A C 1
ATOM 558 O O . LEU A 1 70 ? -0.084 1.503 1.667 1.00 90.69 70 LEU A O 1
ATOM 562 N N . LYS A 1 71 ? -2.232 0.889 1.909 1.00 90.62 71 LYS A N 1
ATOM 563 C CA . LYS A 1 71 ? -2.685 1.320 0.577 1.00 90.62 71 LYS A CA 1
ATOM 564 C C . LYS A 1 71 ? -2.421 2.812 0.335 1.00 90.62 71 LYS A C 1
ATOM 566 O O . LYS A 1 71 ? -1.919 3.173 -0.726 1.00 90.62 71 LYS A O 1
ATOM 571 N N . ILE A 1 72 ? -2.693 3.662 1.330 1.00 91.69 72 ILE A N 1
ATOM 572 C CA . ILE A 1 72 ? -2.385 5.101 1.287 1.00 91.69 72 ILE A CA 1
ATOM 573 C C . ILE A 1 72 ? -0.876 5.326 1.137 1.00 91.69 72 ILE A C 1
ATOM 575 O O . ILE A 1 72 ? -0.467 6.126 0.301 1.00 91.69 72 ILE A O 1
ATOM 579 N N . GLY A 1 73 ? -0.048 4.600 1.897 1.00 92.81 73 GLY A N 1
ATOM 580 C CA . GLY A 1 73 ? 1.411 4.687 1.797 1.00 92.81 73 GLY A CA 1
ATOM 581 C C . GLY A 1 73 ? 1.938 4.321 0.407 1.00 92.81 73 GLY A C 1
ATOM 582 O O . GLY A 1 73 ? 2.772 5.045 -0.135 1.00 92.81 73 GLY A O 1
ATOM 583 N N . VAL A 1 74 ? 1.414 3.245 -0.193 1.00 92.44 74 VAL A N 1
ATOM 584 C CA . VAL A 1 74 ? 1.801 2.808 -1.547 1.00 92.44 74 VAL A CA 1
ATOM 585 C C . VAL A 1 74 ? 1.426 3.858 -2.596 1.00 92.44 74 VAL A C 1
ATOM 587 O O . VAL A 1 74 ? 2.266 4.255 -3.401 1.00 92.44 74 VAL A O 1
ATOM 590 N N . LEU A 1 75 ? 0.180 4.343 -2.573 1.00 91.56 75 LEU A N 1
ATOM 591 C CA . LEU A 1 75 ? -0.293 5.359 -3.518 1.00 91.56 75 LEU A CA 1
ATOM 592 C C . LEU A 1 75 ? 0.500 6.661 -3.393 1.00 91.56 75 LEU A C 1
ATOM 594 O O . LEU A 1 75 ? 0.917 7.218 -4.403 1.00 91.56 75 LEU A O 1
ATOM 598 N N . TYR A 1 76 ? 0.752 7.117 -2.164 1.00 93.12 76 TYR A N 1
ATOM 599 C CA . TYR A 1 76 ? 1.533 8.325 -1.917 1.00 93.12 76 TYR A CA 1
ATOM 600 C C . TYR A 1 76 ? 2.974 8.196 -2.426 1.00 93.12 76 TYR A C 1
ATOM 602 O O . TYR A 1 76 ? 3.484 9.118 -3.059 1.00 93.12 76 TYR A O 1
ATOM 610 N N . GLY A 1 77 ? 3.626 7.053 -2.187 1.00 92.25 77 GLY A N 1
ATOM 611 C CA . GLY A 1 77 ? 4.993 6.818 -2.651 1.00 92.25 77 GLY A CA 1
ATOM 612 C C . GLY A 1 77 ? 5.110 6.806 -4.175 1.00 92.25 77 GLY A C 1
ATOM 613 O O . GLY A 1 77 ? 5.982 7.478 -4.717 1.00 92.25 77 GLY A O 1
ATOM 614 N N . LEU A 1 78 ? 4.202 6.108 -4.867 1.00 89.00 78 LEU A N 1
ATOM 615 C CA . LEU A 1 78 ? 4.182 6.074 -6.335 1.00 89.00 78 LEU A CA 1
ATOM 616 C C . LEU A 1 78 ? 3.847 7.441 -6.938 1.00 89.00 78 LEU A C 1
ATOM 618 O O . LEU A 1 78 ? 4.443 7.835 -7.934 1.00 89.00 78 LEU A O 1
ATOM 622 N N . PHE A 1 79 ? 2.930 8.184 -6.318 1.00 89.31 79 PHE A N 1
ATOM 623 C CA . PHE A 1 79 ? 2.574 9.537 -6.739 1.00 89.31 79 PHE A CA 1
ATOM 624 C C . PHE A 1 79 ? 3.754 10.509 -6.625 1.00 89.31 79 PHE A C 1
ATOM 626 O O . PHE A 1 79 ? 4.037 11.250 -7.563 1.00 89.31 79 PHE A O 1
ATOM 633 N N . MET A 1 80 ? 4.481 10.473 -5.504 1.00 90.00 80 MET A N 1
ATOM 634 C CA . MET A 1 80 ? 5.699 11.269 -5.330 1.00 90.00 80 MET A CA 1
ATOM 635 C C . MET A 1 80 ? 6.783 10.904 -6.342 1.00 90.00 80 MET A C 1
ATOM 637 O O . MET A 1 80 ? 7.498 11.785 -6.809 1.00 90.00 80 MET A O 1
ATOM 641 N N . ASP A 1 81 ? 6.921 9.624 -6.683 1.00 88.00 81 ASP A N 1
ATOM 642 C CA . ASP A 1 81 ? 7.925 9.195 -7.654 1.00 88.00 81 ASP A CA 1
ATOM 643 C C . ASP A 1 81 ? 7.567 9.598 -9.091 1.00 88.00 81 ASP A C 1
ATOM 645 O O . ASP A 1 81 ? 8.426 10.081 -9.824 1.00 88.00 81 ASP A O 1
ATOM 649 N N . ALA A 1 82 ? 6.283 9.531 -9.457 1.00 85.88 82 ALA A N 1
ATOM 650 C CA . ALA A 1 82 ? 5.792 10.028 -10.741 1.00 85.88 82 ALA A CA 1
ATOM 651 C C . ALA A 1 82 ? 6.089 11.525 -10.947 1.00 85.88 82 ALA A C 1
ATOM 653 O O . ALA A 1 82 ? 6.429 11.933 -12.055 1.00 85.88 82 ALA A O 1
ATOM 654 N N . PHE A 1 83 ? 6.036 12.341 -9.886 1.00 85.38 83 PHE A N 1
ATOM 655 C CA . PHE A 1 83 ? 6.444 13.747 -9.973 1.00 85.38 83 PHE A CA 1
ATOM 656 C C . PHE A 1 83 ? 7.929 13.939 -10.267 1.00 85.38 83 PHE A C 1
ATOM 658 O O . PHE A 1 83 ? 8.270 14.877 -10.979 1.00 85.38 83 PHE A O 1
ATOM 665 N N . LYS A 1 84 ? 8.811 13.066 -9.763 1.00 81.88 84 LYS A N 1
ATOM 666 C CA . LYS A 1 84 ? 10.254 13.168 -10.047 1.00 81.88 84 LYS A CA 1
ATOM 667 C C . LYS A 1 84 ? 10.581 12.917 -11.515 1.00 81.88 84 LYS A C 1
ATOM 669 O O . LYS A 1 84 ? 11.583 13.418 -12.002 1.00 81.88 84 LYS A O 1
ATOM 674 N N . LEU A 1 85 ? 9.768 12.112 -12.195 1.00 67.31 85 LEU A N 1
ATOM 675 C CA . LEU A 1 85 ? 9.922 11.809 -13.619 1.00 67.31 85 LEU A CA 1
ATOM 676 C C . LEU A 1 85 ? 9.297 12.885 -14.522 1.00 67.31 85 LEU A C 1
ATOM 678 O O . LEU A 1 85 ? 9.582 12.910 -15.715 1.00 67.31 85 LEU A O 1
ATOM 682 N N . GLY A 1 86 ? 8.423 13.738 -13.976 1.00 60.38 86 GLY A N 1
ATOM 683 C CA . GLY A 1 86 ? 7.674 14.758 -14.717 1.00 60.38 86 GLY A CA 1
ATOM 684 C C . GLY A 1 86 ? 8.236 16.184 -14.647 1.00 60.38 86 GLY A C 1
ATOM 685 O O . GLY A 1 86 ? 7.604 17.081 -15.204 1.00 60.38 86 GLY A O 1
ATOM 686 N N . SER A 1 87 ? 9.363 16.404 -13.958 1.00 50.31 87 SER A N 1
ATOM 687 C CA . SER A 1 87 ? 10.097 17.684 -13.888 1.00 50.31 87 SER A CA 1
ATOM 688 C C . SER A 1 87 ? 11.339 17.665 -14.767 1.00 50.31 87 SER A C 1
ATOM 690 O O . SER A 1 87 ? 11.576 18.669 -15.469 1.00 50.31 87 SER A O 1
#

pLDDT: mean 83.11, std 10.75, range [50.31, 94.56]

Organism: NCBI:txid2748608

Foldseek 3Di:
DLVVLLVVLLVLLLVVLVVLLVVVVPDVVCVVVSVVVLVCVVVVLVCVVVVCPPPPDVVVVSVNSSNVSSNNNNVVNNVVSVVVVVD

Radius of gyration: 14.9 Å; chains: 1; bounding box: 37×26×40 Å